Protein AF-A0A9P2XFD4-F1 (afdb_monomer_lite)

Radius of gyration: 20.11 Å; chains: 1; bounding box: 44×57×51 Å

Foldseek 3Di:
DVVVVVVVVVVVPPPPCPWDKDKAWPDQDDPDQKTKIWIFTDRDPPDQTAAFPFKWKWKQAPVRDTDIDTFDPPDRGTTIDTGGRPDDDDIDIDIDGDDPDDDDDDDDPPD

Structure (mmCIF, N/CA/C/O backbone):
data_AF-A0A9P2XFD4-F1
#
_entry.id   AF-A0A9P2XFD4-F1
#
loop_
_atom_site.group_PDB
_atom_site.id
_atom_site.type_symbol
_atom_site.label_atom_id
_atom_site.label_alt_id
_atom_site.label_comp_id
_atom_site.label_asym_id
_atom_site.label_entity_id
_atom_site.label_seq_id
_atom_site.pdbx_PDB_ins_code
_atom_site.Cartn_x
_atom_site.Cartn_y
_atom_site.Cartn_z
_atom_site.occupancy
_atom_site.B_iso_or_equiv
_atom_site.auth_seq_id
_atom_site.auth_comp_id
_atom_site.auth_asym_id
_atom_site.auth_atom_id
_atom_site.pdbx_PDB_model_num
ATOM 1 N N . MET A 1 1 ? 4.331 46.550 -24.932 1.00 53.09 1 MET A N 1
ATOM 2 C CA . MET A 1 1 ? 4.895 45.242 -25.340 1.00 53.09 1 MET A CA 1
ATOM 3 C C . MET A 1 1 ? 5.287 44.333 -24.165 1.00 53.09 1 MET A C 1
ATOM 5 O O . MET A 1 1 ? 5.110 43.134 -24.298 1.00 53.09 1 MET A O 1
ATOM 9 N N . ASN A 1 2 ? 5.691 44.847 -22.991 1.00 59.12 2 ASN A N 1
ATOM 10 C CA . ASN A 1 2 ? 6.081 43.992 -21.846 1.00 59.12 2 ASN A CA 1
ATOM 11 C C . ASN A 1 2 ? 4.965 43.148 -21.199 1.00 59.12 2 ASN A C 1
ATOM 13 O O . ASN A 1 2 ? 5.260 42.096 -20.648 1.00 59.12 2 ASN A O 1
ATOM 17 N N . ARG A 1 3 ? 3.691 43.565 -21.244 1.00 58.88 3 ARG A N 1
ATOM 18 C CA . ARG A 1 3 ? 2.607 42.848 -20.531 1.00 58.88 3 ARG A CA 1
ATOM 19 C C . ARG A 1 3 ? 2.279 41.472 -21.131 1.00 58.88 3 ARG A C 1
ATOM 21 O O . ARG A 1 3 ? 1.916 40.567 -20.386 1.00 58.88 3 ARG A O 1
ATOM 28 N N . LEU A 1 4 ? 2.443 41.313 -22.448 1.00 65.00 4 LEU A N 1
ATOM 29 C CA . LEU A 1 4 ? 2.230 40.043 -23.161 1.00 65.00 4 LEU A CA 1
ATOM 30 C C . LEU A 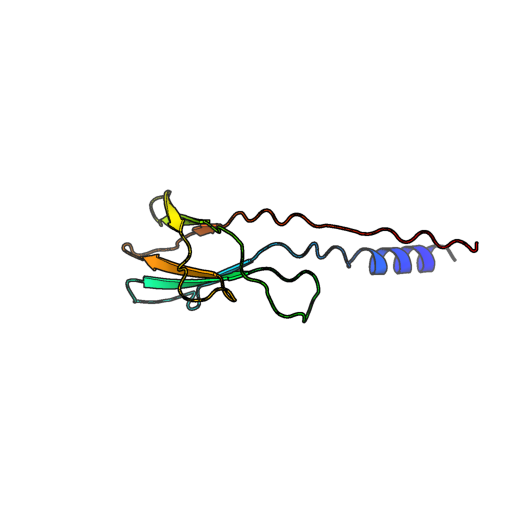1 4 ? 3.364 39.040 -22.897 1.00 65.00 4 LEU A C 1
ATOM 32 O O . LEU A 1 4 ? 3.132 37.843 -22.774 1.00 65.00 4 LEU A O 1
ATOM 36 N N . LEU A 1 5 ? 4.590 39.540 -22.730 1.00 64.12 5 LEU A N 1
ATOM 37 C CA . LEU A 1 5 ? 5.759 38.714 -22.422 1.00 64.12 5 LEU A CA 1
ATOM 38 C C . LEU A 1 5 ? 5.690 38.179 -20.979 1.00 64.12 5 LEU A C 1
ATOM 40 O O . LEU A 1 5 ? 5.947 37.004 -20.738 1.00 64.12 5 LEU A O 1
ATOM 44 N N . VAL A 1 6 ? 5.228 39.010 -20.036 1.00 66.44 6 VAL A N 1
ATOM 45 C CA . VAL A 1 6 ? 5.000 38.607 -18.636 1.00 66.44 6 VAL A CA 1
ATOM 46 C C . VAL A 1 6 ? 3.883 37.562 -18.512 1.00 66.44 6 VAL A C 1
ATOM 48 O O . VAL A 1 6 ? 4.022 36.617 -17.743 1.00 66.44 6 VAL A O 1
ATOM 51 N N . THR A 1 7 ? 2.799 37.680 -19.286 1.00 65.19 7 THR A N 1
ATOM 52 C CA . THR A 1 7 ? 1.706 36.686 -19.274 1.00 65.19 7 THR A CA 1
ATOM 53 C C . THR A 1 7 ? 2.113 35.358 -19.913 1.00 65.19 7 THR A C 1
ATOM 55 O O . THR A 1 7 ? 1.741 34.307 -19.400 1.00 65.19 7 THR A O 1
ATOM 58 N N . SER A 1 8 ? 2.942 35.384 -20.962 1.00 65.88 8 SER A N 1
ATOM 59 C CA . SER A 1 8 ? 3.509 34.169 -21.561 1.00 65.88 8 SER A CA 1
ATOM 60 C C . SER A 1 8 ? 4.437 33.412 -20.607 1.00 65.88 8 SER A C 1
ATOM 62 O O . SER A 1 8 ? 4.451 32.186 -20.636 1.00 65.88 8 SER A O 1
ATOM 64 N N . LEU A 1 9 ? 5.209 34.108 -19.769 1.00 64.75 9 LEU A N 1
ATOM 65 C CA . LEU A 1 9 ? 6.178 33.469 -18.872 1.00 64.75 9 LEU A CA 1
ATOM 66 C C . LEU A 1 9 ? 5.498 32.702 -17.724 1.00 64.75 9 LEU A C 1
ATOM 68 O O . LEU A 1 9 ? 5.981 31.653 -17.312 1.00 64.75 9 LEU A O 1
ATOM 72 N N . ILE A 1 10 ? 4.341 33.180 -17.254 1.00 63.34 10 ILE A N 1
ATOM 73 C CA . ILE A 1 10 ? 3.573 32.537 -16.174 1.00 63.34 10 ILE A CA 1
ATOM 74 C C . ILE A 1 10 ? 2.974 31.193 -16.629 1.00 63.34 10 ILE A C 1
ATOM 76 O O . ILE A 1 10 ? 2.897 30.265 -15.830 1.00 63.34 10 ILE A O 1
ATOM 80 N N . PHE A 1 11 ? 2.615 31.053 -17.910 1.00 60.91 11 PHE A N 1
ATOM 81 C CA . PHE A 1 11 ? 2.049 29.812 -18.461 1.00 60.91 11 PHE A CA 1
ATOM 82 C C . PHE A 1 11 ? 3.076 28.686 -18.675 1.00 60.91 11 PHE A C 1
ATOM 84 O O . PHE A 1 11 ? 2.691 27.525 -18.777 1.00 60.91 11 PHE A O 1
ATOM 91 N N . VAL A 1 12 ? 4.374 28.999 -18.749 1.00 61.69 12 VAL A N 1
ATOM 92 C CA . VAL A 1 12 ? 5.428 27.993 -18.995 1.00 61.69 12 VAL A CA 1
ATOM 93 C C . VAL A 1 12 ? 5.945 27.374 -17.687 1.00 61.69 12 VAL A C 1
ATOM 95 O O . VAL A 1 12 ? 6.473 26.267 -17.694 1.00 61.69 12 VAL A O 1
ATOM 98 N N . CYS A 1 13 ? 5.735 28.024 -16.538 1.00 57.66 13 CYS A N 1
ATOM 99 C CA . CYS A 1 13 ? 6.205 27.534 -15.236 1.00 57.66 13 CYS A CA 1
ATOM 100 C C . CYS A 1 13 ? 5.324 26.436 -14.603 1.00 57.66 13 CYS A C 1
ATOM 102 O O . CYS A 1 13 ? 5.597 26.013 -13.482 1.00 57.66 13 CYS A O 1
ATOM 104 N N . SER A 1 14 ? 4.272 25.965 -15.280 1.00 54.94 14 SER A N 1
ATOM 105 C CA . SER A 1 14 ? 3.333 24.969 -14.735 1.00 54.94 14 SER A CA 1
ATOM 106 C C . SER A 1 14 ? 3.775 23.508 -14.905 1.00 54.94 14 SER A C 1
ATOM 108 O O . SER A 1 14 ? 3.086 22.619 -14.417 1.00 54.94 14 SER A O 1
ATOM 110 N N . TYR A 1 15 ? 4.900 23.232 -15.576 1.00 51.88 15 TYR A N 1
ATOM 111 C CA . TYR A 1 15 ? 5.326 21.860 -15.907 1.00 51.88 15 TYR A CA 1
ATOM 112 C C . TYR A 1 15 ? 6.268 21.212 -14.884 1.00 51.88 15 TYR A C 1
ATOM 114 O O . TYR A 1 15 ? 6.912 20.212 -15.189 1.00 51.88 15 TYR A O 1
ATOM 122 N N . SER A 1 16 ? 6.342 21.730 -13.659 1.00 50.06 16 SER A N 1
ATOM 123 C CA . SER A 1 16 ? 7.065 21.057 -12.572 1.00 50.06 16 SER A CA 1
ATOM 124 C C . SER A 1 16 ? 6.177 20.009 -11.905 1.00 50.06 16 SER A C 1
ATOM 126 O O . SER A 1 16 ? 5.861 20.101 -10.723 1.00 50.06 16 SER A O 1
ATOM 128 N N . LEU A 1 17 ? 5.758 19.009 -12.678 1.00 53.19 17 LEU A N 1
ATOM 129 C CA . LEU A 1 17 ? 5.252 17.753 -12.139 1.00 53.19 17 LEU A CA 1
ATOM 130 C C . LEU A 1 17 ? 6.491 16.877 -11.963 1.00 53.19 17 LEU A C 1
ATOM 132 O O . LEU A 1 17 ? 6.818 16.054 -12.811 1.00 53.19 17 LEU A O 1
ATOM 136 N N . ALA A 1 18 ? 7.240 17.119 -10.888 1.00 54.06 18 ALA A N 1
ATOM 137 C CA . ALA A 1 18 ? 8.152 16.099 -10.397 1.00 54.06 18 ALA A CA 1
ATOM 138 C C . ALA A 1 18 ? 7.254 14.930 -9.973 1.00 54.06 18 ALA A C 1
ATOM 140 O O . ALA A 1 18 ? 6.536 15.034 -8.982 1.00 54.06 18 ALA A O 1
ATOM 141 N N . HIS A 1 19 ? 7.169 13.892 -10.804 1.00 59.38 19 HIS A N 1
ATOM 142 C CA . HIS A 1 19 ? 6.283 12.760 -10.570 1.00 59.38 19 HIS A CA 1
ATOM 143 C C . HIS A 1 19 ? 6.786 11.970 -9.357 1.00 59.38 19 HIS A C 1
ATOM 145 O O . HIS A 1 19 ? 7.725 11.181 -9.445 1.00 59.38 19 HIS A O 1
ATOM 151 N N . GLU A 1 20 ? 6.192 12.242 -8.199 1.00 65.62 20 GLU A N 1
ATOM 152 C CA . GLU A 1 20 ? 6.521 11.551 -6.959 1.00 65.62 20 GLU A CA 1
ATOM 153 C C . GLU A 1 20 ? 5.860 10.163 -6.925 1.00 65.62 20 GLU A C 1
ATOM 155 O O . GLU A 1 20 ? 4.757 9.984 -7.457 1.00 65.62 20 GLU A O 1
ATOM 160 N N . PRO A 1 21 ? 6.512 9.165 -6.304 1.00 78.31 21 PRO A N 1
ATOM 161 C CA . PRO A 1 21 ? 5.876 7.894 -5.988 1.00 78.31 21 PRO A CA 1
ATOM 162 C C . PRO A 1 21 ? 4.538 8.111 -5.278 1.00 78.31 21 PRO A C 1
ATOM 164 O O . PRO A 1 21 ? 4.435 8.949 -4.382 1.00 78.31 21 PRO A O 1
ATOM 167 N N . TYR A 1 22 ? 3.524 7.329 -5.638 1.00 85.75 22 TYR A N 1
ATOM 168 C CA . TYR A 1 22 ? 2.199 7.419 -5.037 1.00 85.75 22 TYR A CA 1
ATOM 169 C C . TYR A 1 22 ? 1.857 6.164 -4.227 1.00 85.75 22 TYR A C 1
ATOM 171 O O . TYR A 1 22 ? 2.441 5.092 -4.405 1.00 85.75 22 TYR A O 1
ATOM 179 N N . VAL A 1 23 ? 0.870 6.313 -3.341 1.00 91.25 23 VAL A N 1
ATOM 180 C CA . VAL A 1 23 ? 0.241 5.235 -2.568 1.00 91.25 23 VAL A CA 1
ATOM 181 C C . VAL A 1 23 ? -1.268 5.442 -2.605 1.00 91.25 23 VAL A C 1
ATOM 183 O O . VAL A 1 23 ? -1.745 6.532 -2.286 1.00 91.25 23 VAL A O 1
ATOM 186 N N . ALA A 1 24 ? -2.024 4.406 -2.965 1.00 93.06 24 ALA A N 1
ATOM 187 C CA . ALA A 1 24 ? -3.478 4.465 -3.057 1.00 93.06 24 ALA A CA 1
ATOM 188 C C . ALA A 1 24 ? -4.139 3.178 -2.524 1.00 93.06 24 ALA A C 1
ATOM 190 O O . ALA A 1 24 ? -3.877 2.089 -3.042 1.00 93.06 24 ALA A O 1
ATOM 191 N N . PRO A 1 25 ? -5.026 3.269 -1.517 1.00 95.12 25 PRO A N 1
ATOM 192 C CA . PRO A 1 25 ? -5.949 2.186 -1.184 1.00 95.12 25 PRO A CA 1
ATOM 193 C C . PRO A 1 25 ? -6.906 1.901 -2.341 1.00 95.12 25 PRO A C 1
ATOM 195 O O . PRO A 1 25 ? -7.434 2.835 -2.942 1.00 95.12 25 PRO A O 1
ATOM 198 N N . LEU A 1 26 ? -7.226 0.627 -2.594 1.00 94.31 26 LEU A N 1
ATOM 199 C CA . LEU A 1 26 ? -8.297 0.292 -3.547 1.00 94.31 26 LEU A CA 1
ATOM 200 C C . LEU A 1 26 ? -9.687 0.695 -3.030 1.00 94.31 26 LEU A C 1
ATOM 202 O O . LEU A 1 26 ? -10.613 0.869 -3.819 1.00 94.31 26 LEU A O 1
ATOM 206 N N . ALA A 1 27 ? -9.835 0.862 -1.712 1.00 94.25 27 ALA A N 1
ATOM 207 C CA . ALA A 1 27 ? -11.049 1.358 -1.079 1.00 94.25 27 ALA A CA 1
ATOM 208 C C . ALA A 1 27 ? -10.713 2.399 -0.003 1.00 94.25 27 ALA A C 1
ATOM 210 O O . ALA A 1 27 ? -10.117 2.086 1.023 1.00 94.25 27 ALA A O 1
ATOM 211 N N . TYR A 1 28 ? -11.140 3.646 -0.213 1.00 93.75 28 TYR A N 1
ATOM 212 C CA . TYR A 1 28 ? -10.969 4.738 0.760 1.00 93.75 28 TYR A CA 1
ATOM 213 C C . TYR A 1 28 ? -11.993 4.695 1.906 1.00 93.75 28 TYR A C 1
ATOM 215 O O . TYR A 1 28 ? -11.848 5.403 2.900 1.00 93.75 28 TYR A O 1
ATOM 223 N N . LYS A 1 29 ? -13.045 3.884 1.754 1.00 94.88 29 LYS A N 1
ATOM 224 C CA . LYS A 1 29 ? -14.046 3.571 2.776 1.00 94.88 29 LYS A CA 1
ATOM 225 C C . LYS A 1 29 ? -14.341 2.082 2.690 1.00 94.88 29 LYS A C 1
ATOM 227 O O . LYS A 1 29 ? -14.631 1.589 1.602 1.00 94.88 29 LYS A O 1
ATOM 232 N N . THR A 1 30 ? -14.255 1.378 3.807 1.00 94.25 30 THR A N 1
ATOM 233 C CA . THR A 1 30 ? -14.485 -0.065 3.868 1.00 94.25 30 THR A CA 1
ATOM 234 C C . THR A 1 30 ? -14.928 -0.460 5.273 1.00 94.25 30 THR A C 1
ATOM 236 O O . THR A 1 30 ? -14.529 0.178 6.241 1.00 94.25 30 THR A O 1
ATOM 239 N N . GLU A 1 31 ? -15.751 -1.502 5.366 1.00 94.19 31 GLU A N 1
ATOM 240 C CA . GLU A 1 31 ? -16.090 -2.193 6.623 1.00 94.19 31 GLU A CA 1
ATOM 241 C C . GLU A 1 31 ? -15.247 -3.472 6.800 1.00 94.19 31 GLU A C 1
ATOM 243 O O . GLU A 1 31 ? -15.444 -4.243 7.734 1.00 94.19 31 GLU A O 1
ATOM 248 N N . GLN A 1 32 ? -14.332 -3.741 5.863 1.00 94.00 32 GLN A N 1
ATOM 249 C CA . GLN A 1 32 ? -13.437 -4.894 5.912 1.00 94.00 32 GLN A CA 1
ATOM 250 C C . GLN A 1 32 ? -12.276 -4.645 6.877 1.00 94.00 32 GLN A C 1
ATOM 252 O O . GLN A 1 32 ? -11.790 -3.526 7.019 1.00 94.00 32 GLN A O 1
ATOM 257 N N . THR A 1 33 ? -11.756 -5.723 7.458 1.00 94.25 33 THR A N 1
ATOM 258 C CA . THR A 1 33 ? -10.605 -5.697 8.376 1.00 94.25 33 THR A CA 1
ATOM 259 C C . THR A 1 33 ? -9.257 -5.562 7.667 1.00 94.25 33 THR A C 1
ATOM 261 O O . THR A 1 33 ? -8.211 -5.619 8.312 1.00 94.25 33 THR A O 1
ATOM 264 N N . GLN A 1 34 ? -9.260 -5.431 6.342 1.00 94.50 34 GLN A N 1
ATOM 265 C CA . GLN A 1 34 ? -8.071 -5.259 5.519 1.00 94.50 34 GLN A CA 1
ATOM 266 C C . GLN A 1 34 ? -8.399 -4.474 4.250 1.00 94.50 34 GLN A C 1
ATOM 268 O O . GLN A 1 34 ? -9.534 -4.503 3.762 1.00 94.50 34 GLN A O 1
ATOM 273 N N . VAL A 1 35 ? -7.399 -3.786 3.706 1.00 96.12 35 VAL A N 1
ATOM 274 C CA . VAL A 1 35 ? -7.505 -3.114 2.414 1.00 96.12 35 VAL A CA 1
ATOM 275 C C . VAL A 1 35 ? -6.212 -3.286 1.615 1.00 96.12 35 VAL A C 1
ATOM 277 O O . VAL A 1 35 ? -5.126 -3.007 2.130 1.00 96.12 35 VAL A O 1
ATOM 280 N N . PRO A 1 36 ? -6.301 -3.707 0.344 1.00 95.00 36 PRO A N 1
ATOM 281 C CA . PRO A 1 36 ? -5.153 -3.685 -0.542 1.00 95.00 36 PRO A CA 1
ATOM 282 C C . PRO A 1 36 ? -4.788 -2.240 -0.886 1.00 95.00 36 PRO A C 1
ATOM 284 O O . PRO A 1 36 ? -5.641 -1.409 -1.218 1.00 95.00 36 PRO A O 1
ATOM 287 N N . VAL A 1 37 ? -3.495 -1.954 -0.828 1.00 95.00 37 VAL A N 1
ATOM 288 C CA . VAL A 1 37 ? -2.912 -0.654 -1.148 1.00 95.00 37 VAL A CA 1
ATOM 289 C C . VAL A 1 37 ? -1.896 -0.844 -2.256 1.00 95.00 37 VAL A C 1
ATOM 291 O O . VAL A 1 37 ? -0.958 -1.625 -2.115 1.00 95.00 37 VAL A O 1
ATOM 294 N N . VAL A 1 38 ? -2.078 -0.121 -3.354 1.00 93.19 38 VAL A N 1
ATOM 295 C CA . VAL A 1 38 ? -1.159 -0.130 -4.491 1.00 93.19 38 VAL A CA 1
ATOM 296 C C . VAL A 1 38 ? -0.214 1.055 -4.369 1.00 93.19 38 VAL A C 1
ATOM 298 O O . VAL A 1 38 ? -0.612 2.144 -3.949 1.00 93.19 38 VAL A O 1
ATOM 301 N N . ALA A 1 39 ? 1.045 0.839 -4.724 1.00 90.88 39 ALA A N 1
ATOM 302 C CA . ALA A 1 39 ? 2.033 1.896 -4.824 1.00 90.88 39 ALA A CA 1
ATOM 303 C C . ALA A 1 39 ? 2.834 1.756 -6.117 1.00 90.88 39 ALA A C 1
ATOM 305 O O . ALA A 1 39 ? 3.053 0.654 -6.625 1.00 90.88 39 ALA A O 1
ATOM 306 N N . GLY A 1 40 ? 3.291 2.883 -6.638 1.00 87.00 40 GLY A N 1
ATOM 307 C CA . GLY A 1 40 ? 4.001 2.917 -7.904 1.00 87.00 40 GLY A CA 1
ATOM 308 C C . GLY A 1 40 ? 4.560 4.294 -8.192 1.00 87.00 40 GLY A C 1
ATOM 309 O O . GLY A 1 40 ? 4.362 5.245 -7.434 1.00 87.00 40 GLY A O 1
ATOM 310 N N . TYR A 1 41 ? 5.283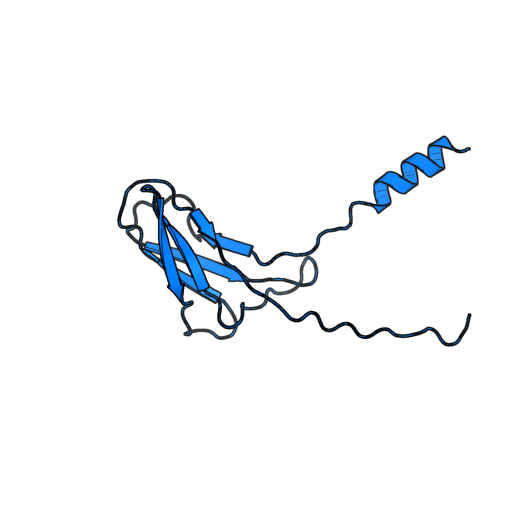 4.397 -9.295 1.00 81.62 41 TYR A N 1
ATOM 311 C CA . TYR A 1 41 ? 5.708 5.678 -9.842 1.00 81.62 41 TYR A CA 1
ATOM 312 C C . TYR A 1 41 ? 5.715 5.600 -11.372 1.00 81.62 41 TYR A C 1
ATOM 314 O O . TYR A 1 41 ? 5.876 4.521 -11.944 1.00 81.62 41 TYR A O 1
ATOM 322 N N . ALA A 1 42 ? 5.548 6.739 -12.035 1.00 75.44 42 ALA A N 1
ATOM 323 C CA . ALA A 1 42 ? 5.691 6.870 -13.479 1.00 75.44 42 ALA A CA 1
ATOM 324 C C . ALA A 1 42 ? 6.534 8.114 -13.768 1.00 75.44 42 ALA A C 1
ATOM 326 O O . ALA A 1 42 ? 6.273 9.171 -13.209 1.00 75.44 42 ALA A O 1
ATOM 327 N N . GLU A 1 43 ? 7.550 7.984 -14.620 1.00 65.94 43 GLU A N 1
ATOM 328 C CA . GLU A 1 43 ? 8.456 9.095 -14.965 1.00 65.94 43 GLU A CA 1
ATOM 329 C C . GLU A 1 43 ? 7.782 10.159 -15.840 1.00 65.94 43 GLU A C 1
ATOM 331 O O . GLU A 1 43 ? 8.163 11.324 -15.805 1.00 65.94 43 GLU A O 1
ATOM 336 N N . GLU A 1 44 ? 6.781 9.767 -16.632 1.00 63.47 44 GLU A N 1
ATOM 337 C CA . GLU A 1 44 ? 6.057 10.673 -17.524 1.00 63.47 44 GLU A CA 1
ATOM 338 C C . GLU A 1 44 ? 4.554 10.408 -17.410 1.00 63.47 44 GLU A C 1
ATOM 340 O O . GLU A 1 44 ? 4.114 9.275 -17.185 1.00 63.47 44 GLU A O 1
ATOM 345 N N . ALA A 1 45 ? 3.751 11.455 -17.592 1.00 59.84 45 ALA A N 1
ATOM 346 C CA . ALA A 1 45 ? 2.304 11.323 -17.642 1.00 59.84 45 ALA A CA 1
ATOM 347 C C . ALA A 1 45 ? 1.875 10.339 -18.746 1.00 59.84 45 ALA A C 1
ATOM 349 O O . ALA A 1 45 ? 2.403 10.373 -19.854 1.00 59.84 45 ALA A O 1
ATOM 350 N N . LEU A 1 46 ? 0.868 9.508 -18.450 1.00 62.31 46 LEU A N 1
ATOM 351 C CA . LEU A 1 46 ? 0.298 8.497 -19.358 1.00 62.31 46 LEU A CA 1
ATOM 352 C C . LEU A 1 46 ? 1.224 7.313 -19.703 1.00 62.31 46 LEU A C 1
ATOM 354 O O . LEU A 1 46 ? 0.835 6.472 -20.514 1.00 62.31 46 LEU A O 1
ATOM 358 N N . ASN A 1 47 ? 2.396 7.200 -19.072 1.00 64.81 47 ASN A N 1
ATOM 359 C CA . ASN A 1 47 ? 3.203 5.983 -19.136 1.00 64.81 47 ASN A CA 1
ATOM 360 C C . ASN A 1 47 ? 2.717 4.928 -18.139 1.00 64.81 47 ASN A C 1
ATOM 362 O O . ASN A 1 47 ? 2.110 5.238 -17.113 1.00 64.81 47 ASN A O 1
ATOM 366 N N . SER A 1 48 ? 3.030 3.667 -18.441 1.00 60.75 48 SER A N 1
ATOM 367 C CA . SER A 1 48 ? 2.821 2.561 -17.511 1.00 60.75 48 SER A CA 1
ATOM 368 C C . SER A 1 48 ? 3.596 2.792 -16.217 1.00 60.75 48 SER A C 1
ATOM 370 O O . SER A 1 48 ? 4.768 3.169 -16.235 1.00 60.75 48 SER A O 1
ATOM 372 N N . GLU A 1 49 ? 2.935 2.524 -15.101 1.00 77.31 49 GLU A N 1
ATOM 373 C CA . GLU A 1 49 ? 3.526 2.622 -13.776 1.00 77.31 49 GLU A CA 1
ATOM 374 C C . GLU A 1 49 ? 4.541 1.502 -13.536 1.00 77.31 49 GLU A C 1
ATOM 376 O O . GLU A 1 49 ? 4.413 0.381 -14.036 1.00 77.31 49 GLU A O 1
ATOM 381 N N . TYR A 1 50 ? 5.546 1.811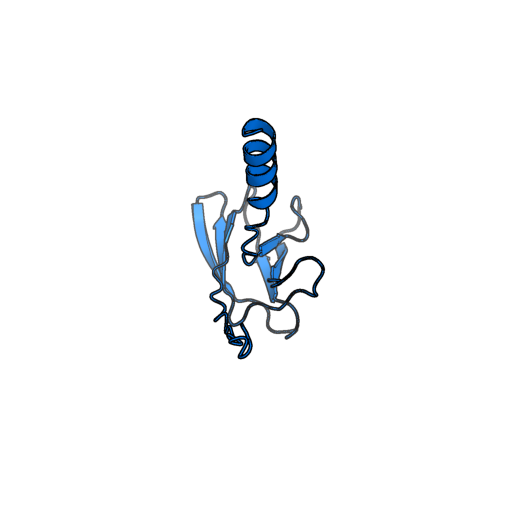 -12.727 1.00 81.69 50 TYR A N 1
ATOM 382 C CA . TYR A 1 50 ? 6.573 0.878 -12.302 1.00 81.69 50 TYR A CA 1
ATOM 383 C C . TYR A 1 50 ? 6.383 0.502 -10.836 1.00 81.69 50 TYR A C 1
ATOM 385 O O . TYR A 1 50 ? 6.100 1.349 -9.983 1.00 81.69 50 TYR A O 1
ATOM 393 N N . ALA A 1 51 ? 6.621 -0.775 -10.535 1.00 86.75 51 ALA A N 1
ATOM 394 C CA . ALA A 1 51 ? 6.714 -1.254 -9.165 1.00 86.75 51 ALA A CA 1
ATOM 395 C C . ALA A 1 51 ? 7.877 -0.575 -8.426 1.00 86.75 51 ALA A C 1
ATOM 397 O O . ALA A 1 51 ? 9.002 -0.478 -8.930 1.00 86.75 51 ALA A O 1
ATOM 398 N N . LEU A 1 52 ? 7.612 -0.158 -7.193 1.00 85.94 52 LEU A N 1
ATOM 399 C CA . LEU A 1 52 ? 8.616 0.330 -6.261 1.00 85.94 52 LEU A CA 1
ATOM 400 C C . LEU A 1 52 ? 9.499 -0.837 -5.793 1.00 85.94 52 LEU A C 1
ATOM 402 O O . LEU A 1 52 ? 9.0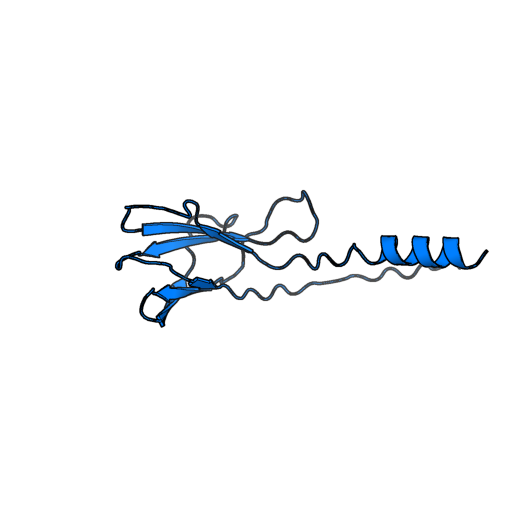07 -1.880 -5.356 1.00 85.94 52 LEU A O 1
ATOM 406 N N . LYS A 1 53 ? 10.822 -0.657 -5.870 1.00 81.44 53 LYS A N 1
ATOM 407 C CA . LYS A 1 53 ? 11.803 -1.645 -5.393 1.00 81.44 53 LYS A CA 1
ATOM 408 C C . LYS A 1 53 ? 11.943 -1.575 -3.877 1.00 81.44 53 LYS A C 1
ATOM 410 O O . LYS A 1 53 ? 12.078 -0.481 -3.337 1.00 81.44 53 LYS A O 1
ATOM 415 N N . ASP A 1 54 ? 11.937 -2.739 -3.224 1.00 83.00 54 ASP A N 1
ATOM 416 C CA . ASP A 1 54 ? 12.133 -2.899 -1.773 1.00 83.00 54 ASP A CA 1
ATOM 417 C C . ASP A 1 54 ? 11.260 -1.954 -0.926 1.00 83.00 54 ASP A C 1
ATOM 419 O O . ASP A 1 54 ? 11.666 -1.455 0.127 1.00 83.00 54 ASP A O 1
ATOM 423 N N . ALA A 1 55 ? 10.046 -1.688 -1.417 1.00 87.19 55 ALA A N 1
ATOM 424 C CA . ALA A 1 55 ? 9.157 -0.695 -0.849 1.00 87.19 55 ALA A CA 1
ATOM 425 C C . ALA A 1 55 ? 8.635 -1.119 0.523 1.00 87.19 55 ALA A C 1
ATOM 427 O O . ALA A 1 55 ? 8.221 -2.261 0.748 1.00 87.19 55 ALA A O 1
ATOM 428 N N . LYS A 1 56 ? 8.610 -0.145 1.429 1.00 91.56 56 LYS A N 1
ATOM 429 C CA . LYS A 1 56 ? 8.017 -0.267 2.756 1.00 91.56 56 LYS A CA 1
ATOM 430 C C . LYS A 1 56 ? 6.898 0.747 2.891 1.00 91.56 56 LYS A C 1
ATOM 432 O O . LYS A 1 56 ? 7.019 1.878 2.410 1.00 91.56 56 LYS A O 1
ATOM 437 N N . LEU A 1 57 ? 5.827 0.341 3.557 1.00 93.88 57 LEU A N 1
ATOM 438 C CA . LEU A 1 57 ? 4.715 1.218 3.879 1.00 93.88 57 LEU A CA 1
ATOM 439 C C . LEU A 1 57 ? 4.676 1.443 5.385 1.00 93.88 57 LEU A C 1
ATOM 441 O O . LEU A 1 57 ? 4.585 0.494 6.161 1.00 93.88 57 LEU A O 1
ATOM 445 N N . THR A 1 58 ? 4.729 2.705 5.788 1.00 96.25 58 THR A N 1
ATOM 446 C CA . THR A 1 58 ? 4.398 3.139 7.140 1.00 96.25 58 THR A CA 1
ATOM 447 C C . THR A 1 58 ? 2.896 3.382 7.209 1.00 96.25 58 THR A C 1
ATOM 449 O O . THR A 1 58 ? 2.350 4.206 6.476 1.00 96.25 58 THR A O 1
ATOM 452 N N . VAL A 1 59 ? 2.236 2.660 8.103 1.00 96.81 59 VAL A N 1
ATOM 453 C CA . VAL A 1 59 ? 0.810 2.745 8.402 1.00 96.81 59 VAL A CA 1
ATOM 454 C C . VAL A 1 59 ? 0.668 3.362 9.785 1.00 96.81 59 VAL A C 1
ATOM 456 O O . VAL A 1 59 ? 1.058 2.752 10.778 1.00 96.81 59 VAL A O 1
ATOM 459 N N . ILE A 1 60 ? 0.125 4.571 9.861 1.00 97.06 60 ILE A N 1
ATOM 460 C CA . ILE A 1 60 ? -0.185 5.243 11.124 1.00 97.06 60 ILE A CA 1
ATOM 461 C C . ILE A 1 60 ? -1.655 4.978 11.426 1.00 97.06 60 ILE A C 1
ATOM 463 O O . ILE A 1 60 ? -2.534 5.345 10.643 1.00 97.06 60 ILE A O 1
ATOM 467 N N . THR A 1 61 ? -1.911 4.303 12.542 1.00 96.19 61 THR A N 1
ATOM 468 C CA . THR A 1 61 ? -3.268 3.959 12.984 1.00 96.19 61 THR A CA 1
ATOM 469 C C . THR A 1 61 ? -4.051 5.195 13.451 1.00 96.19 61 THR A C 1
ATOM 471 O O . THR A 1 61 ? -3.444 6.230 13.752 1.00 96.19 61 THR A O 1
ATOM 474 N N . PRO A 1 62 ? -5.387 5.099 13.605 1.00 96.75 62 PRO A N 1
ATOM 475 C CA . PRO A 1 62 ? -6.197 6.168 14.194 1.00 96.75 62 PRO A CA 1
ATOM 476 C C . PRO A 1 62 ? -5.699 6.624 15.577 1.00 96.75 62 PRO A C 1
ATOM 478 O O . PRO A 1 62 ? -5.827 7.795 15.933 1.00 96.75 62 PRO A O 1
ATOM 481 N N . LYS A 1 63 ? -5.065 5.721 16.337 1.00 96.38 63 LYS A N 1
ATOM 482 C CA . LYS A 1 63 ? -4.445 5.998 17.643 1.00 96.38 63 LYS A CA 1
ATOM 483 C C . LYS A 1 63 ? -3.029 6.580 17.572 1.00 96.38 63 LYS A C 1
ATOM 485 O O . LYS A 1 63 ? -2.385 6.696 18.610 1.00 96.38 63 LYS A O 1
ATOM 490 N N . GLN A 1 64 ? -2.552 6.970 16.388 1.00 94.94 64 GLN A N 1
ATOM 491 C CA . GLN A 1 64 ? -1.213 7.532 16.167 1.00 94.94 64 GLN A CA 1
ATOM 492 C C . GLN A 1 64 ? -0.063 6.549 16.463 1.00 94.94 64 GLN A C 1
ATOM 494 O O . GLN A 1 64 ? 1.042 6.970 16.797 1.00 94.94 64 GLN A O 1
ATOM 499 N N . ASP A 1 65 ? -0.305 5.243 16.316 1.00 95.69 65 ASP A N 1
ATOM 500 C CA . ASP A 1 65 ? 0.724 4.199 16.432 1.00 95.69 65 ASP A CA 1
ATOM 501 C C . ASP A 1 65 ? 1.237 3.801 15.031 1.00 95.69 65 ASP A C 1
ATOM 503 O O . ASP A 1 65 ? 0.460 3.225 14.258 1.00 95.69 65 ASP A O 1
ATOM 507 N N . PRO A 1 66 ? 2.486 4.140 14.655 1.00 95.25 66 PRO A N 1
ATOM 508 C CA . PRO A 1 66 ? 3.052 3.823 13.348 1.00 95.25 66 PRO A CA 1
ATOM 509 C C . PRO A 1 66 ? 3.586 2.387 13.277 1.00 95.25 66 PRO A C 1
ATOM 511 O O . PRO A 1 66 ? 4.360 1.941 14.123 1.00 95.25 66 PRO A O 1
ATOM 514 N N . LYS A 1 67 ? 3.254 1.680 12.196 1.00 94.94 67 LYS A N 1
ATOM 515 C CA . LYS A 1 67 ? 3.754 0.332 11.891 1.00 94.94 67 LYS A CA 1
ATOM 516 C C . LYS A 1 67 ? 4.312 0.280 10.483 1.00 94.94 67 LYS A C 1
ATOM 518 O O . LYS A 1 67 ? 3.745 0.870 9.573 1.00 94.94 67 LYS A O 1
ATOM 523 N N . VAL A 1 68 ? 5.407 -0.447 10.295 1.00 95.38 68 VAL A N 1
ATOM 524 C CA . VAL A 1 68 ? 6.001 -0.650 8.970 1.00 95.38 68 VAL A CA 1
ATOM 525 C C . VAL A 1 68 ? 5.632 -2.035 8.461 1.00 95.38 68 VAL A C 1
ATOM 527 O O . VAL A 1 68 ? 5.866 -3.026 9.152 1.00 95.38 68 VAL A O 1
ATOM 530 N N . ILE A 1 69 ? 5.092 -2.100 7.249 1.00 94.38 69 ILE A N 1
ATOM 531 C CA . ILE A 1 69 ? 4.792 -3.347 6.545 1.00 94.38 69 ILE A CA 1
ATOM 532 C C . ILE A 1 69 ? 5.567 -3.414 5.226 1.00 94.38 69 ILE A C 1
ATOM 534 O O . ILE A 1 69 ? 5.904 -2.390 4.622 1.00 94.38 69 ILE A O 1
ATOM 538 N N . ASN A 1 70 ? 5.876 -4.635 4.794 1.00 92.31 70 ASN A N 1
ATOM 539 C CA . ASN A 1 70 ? 6.574 -4.889 3.536 1.00 92.31 70 ASN A CA 1
ATOM 540 C C . ASN A 1 70 ? 5.565 -5.139 2.413 1.00 92.31 70 ASN A C 1
ATOM 542 O O . ASN A 1 70 ? 4.465 -5.626 2.670 1.00 92.31 70 ASN A O 1
ATOM 546 N N . ALA A 1 71 ? 5.961 -4.829 1.180 1.00 89.56 71 ALA A N 1
ATOM 547 C CA . ALA A 1 71 ? 5.166 -5.164 0.007 1.00 89.56 71 ALA A CA 1
ATOM 548 C C . ALA A 1 71 ? 5.043 -6.684 -0.171 1.00 89.56 71 ALA A C 1
ATOM 550 O O . ALA A 1 71 ? 5.975 -7.442 0.120 1.00 89.56 71 ALA A O 1
ATOM 551 N N . GLU A 1 72 ? 3.910 -7.119 -0.710 1.00 87.19 72 GLU A N 1
ATOM 552 C CA . GLU A 1 72 ? 3.749 -8.476 -1.205 1.00 87.19 72 GLU A CA 1
ATOM 553 C C . GLU A 1 72 ? 4.611 -8.693 -2.451 1.00 87.19 72 GLU A C 1
ATOM 555 O O . GLU A 1 72 ? 4.668 -7.860 -3.355 1.00 87.19 72 GLU A O 1
ATOM 560 N N . THR A 1 73 ? 5.286 -9.838 -2.518 1.00 77.88 73 THR A N 1
ATOM 561 C CA . THR A 1 73 ? 6.255 -10.149 -3.581 1.00 77.88 73 THR A CA 1
ATOM 562 C C . THR A 1 73 ? 5.694 -11.065 -4.669 1.00 77.88 73 THR A C 1
ATOM 564 O O . THR A 1 73 ? 6.450 -11.566 -5.504 1.00 77.88 73 THR A O 1
ATOM 567 N N . LEU A 1 74 ? 4.373 -11.280 -4.689 1.00 80.06 74 LEU A N 1
ATOM 568 C CA . LEU A 1 74 ? 3.722 -12.202 -5.623 1.00 80.06 74 LEU A CA 1
ATOM 569 C C . LEU A 1 74 ? 3.908 -11.774 -7.089 1.00 80.06 74 LEU A C 1
ATOM 571 O O . LEU A 1 74 ? 4.115 -12.611 -7.969 1.00 80.06 74 LEU A O 1
ATOM 575 N N . HIS A 1 75 ? 3.891 -10.465 -7.350 1.00 79.19 75 HIS A N 1
ATOM 576 C CA . HIS A 1 75 ? 4.065 -9.894 -8.681 1.00 79.19 75 HIS A CA 1
ATOM 577 C C . HIS A 1 75 ? 5.244 -8.921 -8.704 1.00 79.19 75 HIS A C 1
ATOM 579 O O . HIS A 1 75 ? 5.363 -8.046 -7.858 1.00 79.19 75 HIS A O 1
ATOM 585 N N . LYS A 1 76 ? 6.116 -9.045 -9.712 1.00 77.00 76 LYS A N 1
ATOM 586 C CA . LYS A 1 76 ? 7.272 -8.142 -9.889 1.00 77.00 76 LYS A CA 1
ATOM 587 C C . LYS A 1 76 ? 6.917 -6.823 -10.581 1.00 77.00 76 LYS A C 1
ATOM 589 O O . LYS A 1 76 ? 7.744 -5.920 -10.625 1.00 77.00 76 LYS A O 1
ATOM 594 N N . SER A 1 77 ? 5.730 -6.747 -11.178 1.00 79.62 77 SER A N 1
ATOM 595 C CA . SER A 1 77 ? 5.266 -5.621 -11.994 1.00 79.62 77 SER A CA 1
ATOM 596 C C . SER A 1 77 ? 4.372 -4.639 -11.239 1.00 79.62 77 SER A C 1
ATOM 598 O O . SER A 1 77 ? 4.018 -3.614 -11.804 1.00 79.62 77 SER A O 1
ATOM 600 N N . VAL A 1 78 ? 4.002 -4.932 -9.989 1.00 85.69 78 VAL A N 1
ATOM 601 C CA . VAL A 1 78 ? 3.168 -4.061 -9.151 1.00 85.69 78 VAL A CA 1
ATOM 602 C C . VAL A 1 78 ? 3.629 -4.151 -7.701 1.00 85.69 78 VAL A C 1
ATOM 604 O O . VAL A 1 78 ? 4.022 -5.223 -7.245 1.00 85.69 78 VAL A O 1
ATOM 607 N N . THR A 1 79 ? 3.578 -3.038 -6.973 1.00 91.06 79 THR A N 1
ATOM 608 C CA . THR A 1 79 ? 3.787 -3.031 -5.523 1.00 91.06 79 THR A CA 1
ATOM 609 C C . THR A 1 79 ? 2.429 -2.993 -4.842 1.00 91.06 79 THR A C 1
ATOM 611 O O . THR A 1 79 ? 1.685 -2.026 -4.991 1.00 91.06 79 THR A O 1
ATOM 614 N N . VAL A 1 80 ? 2.110 -4.049 -4.098 1.00 93.50 80 VAL A N 1
ATOM 615 C CA . VAL A 1 80 ? 0.870 -4.159 -3.324 1.00 93.50 80 VAL A CA 1
ATOM 616 C C . VAL A 1 80 ? 1.222 -4.382 -1.862 1.00 93.50 80 VAL A C 1
ATOM 618 O O . VAL A 1 80 ? 2.149 -5.12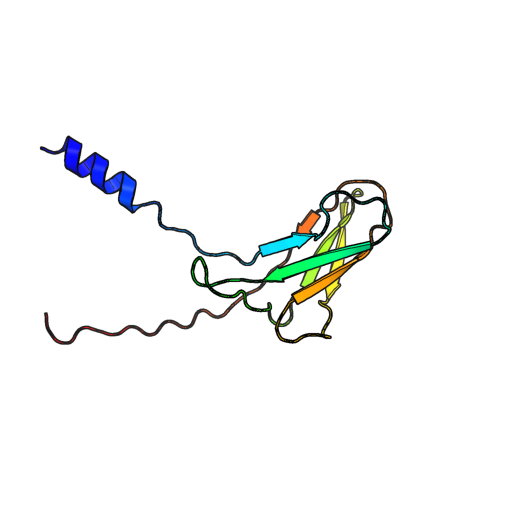5 -1.552 1.00 93.50 80 VAL A O 1
ATOM 621 N N . PHE A 1 81 ? 0.482 -3.746 -0.967 1.00 94.50 81 PHE A N 1
ATOM 622 C CA . PHE A 1 81 ? 0.510 -4.004 0.464 1.00 94.50 81 PHE A CA 1
ATOM 623 C C . PHE A 1 81 ? -0.874 -4.479 0.902 1.00 94.50 81 PHE A C 1
ATOM 625 O O . PHE A 1 81 ? -1.871 -3.850 0.545 1.00 94.50 81 PHE A O 1
ATOM 632 N N . ASP A 1 82 ? -0.938 -5.540 1.700 1.00 94.69 82 ASP A N 1
ATOM 633 C CA . ASP A 1 82 ? -2.160 -5.913 2.414 1.00 94.69 82 ASP A CA 1
ATOM 634 C C . ASP A 1 82 ? -2.164 -5.202 3.772 1.00 94.69 82 ASP A C 1
ATOM 636 O O . ASP A 1 82 ? -1.395 -5.541 4.677 1.00 94.69 82 ASP A O 1
ATOM 640 N N . VAL A 1 83 ? -2.951 -4.127 3.883 1.00 96.19 83 VAL A N 1
ATOM 641 C CA . VAL A 1 83 ? -2.976 -3.283 5.082 1.00 96.19 83 VAL A CA 1
ATOM 642 C C . VAL A 1 83 ? -4.061 -3.774 6.036 1.00 96.19 83 VAL A C 1
ATOM 644 O O . VAL A 1 83 ? -5.242 -3.668 5.699 1.00 96.19 83 VAL A O 1
ATOM 647 N N . PRO A 1 84 ? -3.708 -4.240 7.248 1.00 95.38 84 PRO A N 1
ATOM 648 C CA . PRO A 1 84 ? -4.695 -4.606 8.253 1.00 95.38 84 PRO A CA 1
ATOM 649 C C . PRO A 1 84 ? -5.332 -3.359 8.882 1.00 95.38 84 PRO A C 1
ATOM 651 O O . PRO A 1 84 ? -4.639 -2.405 9.244 1.00 95.38 84 PRO A O 1
ATOM 654 N N . LEU A 1 85 ? -6.648 -3.411 9.085 1.00 96.19 85 LEU A N 1
ATOM 655 C CA . LEU A 1 85 ? -7.475 -2.352 9.671 1.00 96.19 85 LEU A CA 1
ATOM 656 C C . LEU A 1 85 ? -8.141 -2.840 10.977 1.00 96.19 85 LEU A C 1
ATOM 658 O O . LEU A 1 85 ? -9.339 -3.113 10.996 1.00 96.19 85 LEU A O 1
ATOM 662 N N . PRO A 1 86 ? -7.383 -3.027 12.075 1.00 94.25 86 PRO A N 1
ATOM 663 C CA . PRO A 1 86 ? -7.923 -3.567 13.328 1.00 94.25 86 PRO A CA 1
ATOM 664 C C . PRO A 1 86 ? -8.757 -2.575 14.159 1.00 94.25 86 PRO A C 1
ATOM 666 O O . PRO A 1 86 ? -9.302 -2.968 15.188 1.00 94.25 86 PRO A O 1
ATOM 669 N N . GLU A 1 87 ? -8.801 -1.296 13.786 1.00 93.88 87 GLU A N 1
ATOM 670 C CA . GLU A 1 87 ? -9.427 -0.223 14.561 1.00 93.88 87 GLU A CA 1
ATOM 671 C C . GLU A 1 87 ? -10.295 0.658 13.662 1.00 93.88 87 GLU A C 1
ATOM 673 O O . GLU A 1 87 ? -9.919 0.968 12.532 1.00 93.88 87 GLU A O 1
ATOM 678 N N . ASP A 1 88 ? -11.419 1.134 14.191 1.00 94.69 88 ASP A N 1
ATOM 679 C CA . ASP A 1 88 ? -12.261 2.090 13.480 1.00 94.69 88 ASP A CA 1
ATOM 680 C C . ASP A 1 88 ? -11.584 3.466 13.418 1.00 94.69 88 ASP A C 1
ATOM 682 O O . ASP A 1 88 ? -11.193 4.039 14.440 1.00 94.69 88 ASP A O 1
ATOM 686 N N . GLY A 1 89 ? -11.476 4.029 12.214 1.00 95.12 89 GLY A N 1
ATOM 687 C CA . GLY A 1 89 ? -11.007 5.396 12.006 1.00 95.12 89 GLY A CA 1
ATOM 688 C C . GLY A 1 89 ? -10.194 5.587 10.730 1.00 95.12 89 GLY A C 1
ATOM 689 O O . GLY A 1 89 ? -10.194 4.756 9.824 1.00 95.12 89 GLY A O 1
ATOM 690 N N . THR A 1 90 ? -9.498 6.721 10.658 1.00 96.69 90 THR A N 1
ATOM 691 C CA . THR A 1 90 ? -8.677 7.092 9.500 1.00 96.69 90 THR A CA 1
ATOM 692 C C . THR A 1 90 ? -7.230 6.667 9.707 1.00 96.69 90 THR A C 1
ATOM 694 O O . THR A 1 90 ? -6.589 7.078 10.673 1.00 96.69 90 THR A O 1
ATOM 697 N N . TYR A 1 91 ? -6.707 5.895 8.759 1.00 97.25 91 TYR A N 1
ATOM 698 C CA . TYR A 1 91 ? -5.304 5.498 8.703 1.00 97.25 91 TYR A CA 1
ATOM 699 C C . TYR A 1 91 ? -4.523 6.444 7.790 1.00 97.25 91 TYR A C 1
ATOM 701 O O . TYR A 1 91 ? -5.025 6.860 6.745 1.00 97.25 91 TYR A O 1
ATOM 709 N N . ILE A 1 92 ? -3.281 6.758 8.159 1.00 96.56 92 ILE A N 1
ATOM 710 C CA . ILE A 1 92 ? -2.355 7.507 7.298 1.00 96.56 92 ILE A CA 1
ATOM 711 C C . ILE A 1 92 ? -1.365 6.513 6.705 1.00 96.56 92 ILE A C 1
ATOM 713 O O . ILE A 1 92 ? -0.718 5.762 7.434 1.00 96.56 92 ILE A O 1
ATOM 717 N N . LEU A 1 93 ? -1.242 6.518 5.382 1.00 95.44 93 LEU A N 1
ATOM 718 C CA . LEU A 1 93 ? -0.358 5.624 4.644 1.00 95.44 93 LEU A CA 1
ATOM 719 C C . LEU A 1 93 ? 0.765 6.439 4.013 1.00 95.44 93 LEU A C 1
ATOM 721 O O . LEU A 1 93 ? 0.508 7.421 3.320 1.00 95.44 93 LEU A O 1
ATOM 725 N N . GLN A 1 94 ? 2.007 6.037 4.260 1.00 91.88 94 GLN A N 1
ATOM 726 C CA . GLN A 1 94 ? 3.191 6.718 3.749 1.00 91.88 94 GLN A CA 1
ATOM 727 C C . GLN A 1 94 ? 4.180 5.693 3.216 1.00 91.88 94 GLN A C 1
ATOM 729 O O . GLN A 1 94 ? 4.506 4.726 3.899 1.00 91.88 94 GLN A O 1
ATOM 734 N N . THR A 1 95 ? 4.709 5.924 2.022 1.00 87.25 95 THR A N 1
ATOM 735 C CA . THR A 1 95 ? 5.855 5.173 1.512 1.00 87.25 95 THR A CA 1
ATOM 736 C C . THR A 1 95 ? 7.002 6.129 1.240 1.00 87.25 95 THR A C 1
ATOM 738 O O . THR A 1 95 ? 6.792 7.306 0.954 1.00 87.25 95 THR A O 1
ATOM 741 N N . GLN A 1 96 ? 8.222 5.619 1.337 1.00 75.94 96 GLN A N 1
ATOM 742 C CA . GLN A 1 96 ? 9.401 6.299 0.829 1.00 75.94 96 GLN A CA 1
ATOM 743 C C . GLN A 1 96 ? 10.052 5.360 -0.171 1.00 75.94 96 GLN A C 1
ATOM 745 O O . GLN A 1 96 ? 10.441 4.246 0.177 1.00 75.94 96 GLN A O 1
ATOM 750 N N . ALA A 1 97 ? 10.169 5.815 -1.411 1.00 69.88 97 ALA A N 1
ATOM 751 C CA . ALA A 1 97 ? 10.927 5.126 -2.433 1.00 69.88 97 ALA A CA 1
ATOM 752 C C . ALA A 1 97 ? 11.965 6.095 -2.988 1.00 69.88 97 ALA A C 1
ATOM 754 O O . ALA A 1 97 ? 11.641 7.205 -3.403 1.00 69.88 97 ALA A O 1
ATOM 755 N N . SER A 1 98 ? 13.226 5.670 -2.971 1.00 58.53 98 SER A N 1
ATOM 756 C CA . SER A 1 98 ? 14.295 6.366 -3.674 1.00 58.53 98 SER A CA 1
ATOM 757 C C . SER A 1 98 ? 14.513 5.648 -4.995 1.00 58.53 98 SER A C 1
ATOM 759 O O . SER A 1 98 ? 14.910 4.482 -5.011 1.00 58.53 98 SER A O 1
ATOM 761 N N . TYR A 1 99 ? 14.228 6.329 -6.103 1.00 58.97 99 TYR A N 1
ATOM 762 C CA . TYR A 1 99 ? 14.579 5.833 -7.424 1.00 58.97 99 TYR A CA 1
ATOM 763 C C . TYR A 1 99 ? 15.831 6.574 -7.913 1.00 58.97 99 TYR A C 1
ATOM 765 O O . TYR A 1 99 ? 15.824 7.806 -7.956 1.00 58.97 99 TYR A O 1
ATOM 773 N N . PRO A 1 100 ? 16.938 5.881 -8.251 1.00 57.03 100 PRO A N 1
ATOM 774 C CA . PRO A 1 100 ? 18.098 6.541 -8.829 1.00 57.03 100 PRO A CA 1
ATOM 775 C C . PRO A 1 100 ? 17.764 6.949 -10.265 1.00 57.03 100 PRO A C 1
ATOM 777 O O . PRO A 1 100 ? 17.911 6.158 -11.199 1.00 57.03 100 PRO A O 1
ATOM 780 N N . LEU A 1 101 ? 17.321 8.193 -10.435 1.00 55.06 101 LEU A N 1
ATOM 781 C CA . LEU A 1 101 ? 17.122 8.803 -11.744 1.00 55.06 101 LEU A CA 1
ATOM 782 C C . LEU A 1 101 ? 18.489 8.910 -12.434 1.00 55.06 101 LEU A C 1
ATOM 784 O O . LEU A 1 101 ? 19.393 9.604 -11.963 1.00 55.06 101 LEU A O 1
ATOM 788 N N . LYS A 1 102 ? 18.676 8.167 -13.529 1.00 56.34 102 LYS A N 1
ATOM 789 C CA . LYS A 1 102 ? 19.898 8.203 -14.342 1.00 56.34 102 LYS A CA 1
ATOM 790 C C . LYS A 1 102 ? 19.623 9.003 -15.607 1.00 56.34 102 LYS A C 1
ATOM 792 O O . LYS A 1 102 ? 18.966 8.508 -16.516 1.00 56.34 102 LYS A O 1
ATOM 797 N N . TYR A 1 103 ? 20.159 10.214 -15.676 1.00 58.53 103 TYR A N 1
ATOM 798 C CA . TYR A 1 103 ? 20.056 11.072 -16.854 1.00 58.53 103 TYR A CA 1
ATOM 799 C C . TYR A 1 103 ? 21.290 10.920 -17.745 1.00 58.53 103 TYR A C 1
ATOM 801 O O . TYR A 1 103 ? 22.417 10.867 -17.252 1.00 58.53 103 TYR A O 1
ATOM 809 N N . VAL A 1 104 ? 21.087 10.896 -19.063 1.00 42.53 104 VAL A N 1
ATOM 810 C CA . VAL A 1 104 ? 22.161 11.053 -20.051 1.00 42.53 104 VAL A CA 1
ATOM 811 C C . VAL A 1 104 ? 22.009 12.419 -20.714 1.00 42.53 104 VAL A C 1
ATOM 813 O O . VAL A 1 104 ? 20.955 12.744 -21.252 1.00 42.53 104 VAL A O 1
ATOM 816 N N . SER A 1 105 ? 23.052 13.248 -20.646 1.00 52.41 105 SER A N 1
ATOM 817 C CA . SER A 1 105 ? 23.095 14.521 -21.367 1.00 52.41 105 SER A CA 1
ATOM 818 C C . SER A 1 105 ? 23.679 14.284 -22.756 1.00 52.41 105 SER A C 1
ATOM 820 O O . SER A 1 105 ? 24.784 13.756 -22.883 1.00 52.41 105 SER A O 1
ATOM 822 N N . VAL A 1 106 ? 22.9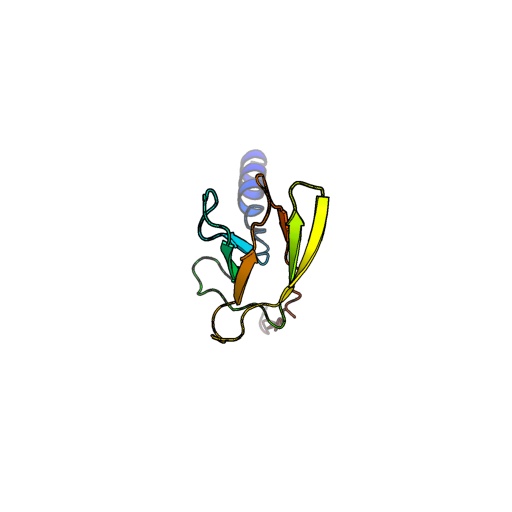50 14.689 -23.795 1.00 51.03 106 VAL A N 1
ATOM 823 C CA . VAL A 1 106 ? 23.488 14.796 -25.153 1.00 51.03 106 VAL A CA 1
ATOM 824 C C . VAL A 1 106 ? 23.848 16.260 -25.375 1.00 51.03 106 VAL A C 1
ATOM 826 O O . VAL A 1 106 ? 22.970 17.117 -25.407 1.00 51.03 106 VAL A O 1
ATOM 829 N N . HIS A 1 107 ? 25.142 16.556 -25.498 1.00 49.19 107 HIS A N 1
ATOM 830 C CA . HIS A 1 107 ? 25.581 17.853 -26.007 1.00 49.19 107 HIS A CA 1
ATOM 831 C C . HIS A 1 107 ? 25.351 17.883 -27.518 1.00 49.19 107 HIS A C 1
ATOM 833 O O . HIS A 1 107 ? 25.897 17.047 -28.242 1.00 49.19 107 HIS A O 1
ATOM 839 N N . ASP A 1 108 ? 24.560 18.848 -27.984 1.00 50.94 108 ASP A N 1
ATOM 840 C CA . ASP A 1 108 ? 24.494 19.182 -29.402 1.00 50.94 108 ASP A CA 1
ATOM 841 C C . ASP A 1 108 ? 25.879 19.675 -29.837 1.00 50.94 108 ASP A C 1
ATOM 843 O O . ASP A 1 108 ? 26.418 20.633 -29.282 1.00 50.94 108 ASP A O 1
ATOM 847 N N . LYS A 1 109 ? 26.499 18.966 -30.783 1.00 52.94 109 LYS A N 1
ATOM 848 C CA . LYS A 1 109 ? 27.825 19.319 -31.300 1.00 52.94 109 LYS A CA 1
ATOM 849 C C . LYS A 1 109 ? 27.779 20.412 -32.369 1.00 52.94 109 LYS A C 1
ATOM 851 O O . LYS A 1 109 ? 28.845 20.762 -32.860 1.00 52.94 109 LYS A O 1
ATOM 856 N N . ASN A 1 110 ? 26.611 20.961 -32.713 1.00 50.50 110 ASN A N 1
ATOM 857 C CA . ASN A 1 110 ? 26.487 21.992 -33.743 1.00 50.50 110 ASN A CA 1
ATOM 858 C C . ASN A 1 110 ? 25.572 23.156 -33.316 1.00 50.50 110 ASN A C 1
ATOM 860 O O . ASN A 1 110 ? 24.475 23.325 -33.851 1.00 50.50 110 ASN A O 1
ATOM 864 N N . ARG A 1 111 ? 26.057 24.019 -32.417 1.00 43.72 111 ARG A N 1
ATOM 865 C CA . ARG A 1 111 ? 25.648 25.430 -32.375 1.00 43.72 111 ARG A CA 1
ATOM 866 C C . ARG A 1 111 ? 26.758 26.329 -31.859 1.00 43.72 111 ARG A C 1
ATOM 868 O O . ARG A 1 111 ? 27.417 25.929 -30.877 1.00 43.72 111 ARG A O 1
#

Secondary structure (DSSP, 8-state):
-HHHHHHHHHHHTT-------EEEES-SS-SSSEEEEEEEB-SSTTSPPBPPTT-EEEEE-TTS-EEEEEPB-S-SS-EEEEEE--SSSPPEEEE-------------S--

Sequence (111 aa):
MNRLLVTSLIFVCSYSLAHEPYVAPLAYKTEQTQVPVVAGYAEEALNSEYALKDAKLTVITPKQDPKVINAETLHKSVTVFDVPLPEDGTYILQTQASYPLKYVSVHDKNR

Organism: NCBI:txid1310646

pLDDT: mean 78.68, std 17.02, range [42.53, 97.25]